Protein AF-A0A846TZL1-F1 (afdb_monomer_lite)

InterPro domains:
  IPR002549 Transmembrane protein TqsA-like [PF01594] (16-177)
  IPR002549 Transmembrane protein TqsA-like [PTHR21716] (28-176)

pLDDT: mean 87.53, std 11.39, range [47.94, 97.62]

Foldseek 3Di:
DDCVVVVVVVVVVVVVCVVCVVVVVVVVVVVVVVVVCVVVVVVVVVVVVVCCVVCVVVVVLVVLVVDDPVCSVVCSVVVVVVVVVVVLLQVLQLVLLLLLLCQLLVLCVVLVQPPSVVLSVQSSVLSSDPPRSLVVSLVVSLVSLCVRPNDVSSVSSNVSSVVSVCCCPVPSVVVSVD

Structure (mmCIF, N/CA/C/O backbone):
data_AF-A0A846TZL1-F1
#
_entry.id   AF-A0A846TZL1-F1
#
loop_
_atom_site.group_PDB
_atom_site.id
_atom_site.type_symbol
_atom_site.label_atom_id
_atom_site.label_alt_id
_atom_site.label_comp_id
_atom_site.label_asym_id
_atom_site.label_entity_id
_atom_site.label_seq_id
_atom_site.pdbx_PDB_ins_code
_atom_site.Cartn_x
_atom_site.Cartn_y
_atom_site.Cartn_z
_atom_site.occupancy
_atom_site.B_iso_or_equiv
_atom_site.auth_seq_id
_atom_site.auth_comp_id
_atom_site.auth_asym_id
_atom_site.auth_atom_id
_atom_site.pdbx_PDB_model_num
ATOM 1 N N . ILE A 1 1 ? 33.776 -54.711 -23.200 1.00 47.94 1 ILE A N 1
ATOM 2 C CA . ILE A 1 1 ? 32.906 -53.517 -23.090 1.00 47.94 1 ILE A CA 1
ATOM 3 C C . ILE A 1 1 ? 33.348 -52.805 -21.825 1.00 47.94 1 ILE A C 1
ATOM 5 O O . ILE A 1 1 ? 33.104 -53.314 -20.740 1.00 47.94 1 ILE A O 1
ATOM 9 N N . SER A 1 2 ? 34.157 -51.762 -21.981 1.00 50.84 2 SER A N 1
ATOM 10 C CA . SER A 1 2 ? 34.885 -51.105 -20.893 1.00 50.84 2 SER A CA 1
ATOM 11 C C . SER A 1 2 ? 33.916 -50.302 -20.022 1.00 50.84 2 SER A C 1
ATOM 13 O O . SER A 1 2 ? 33.226 -49.420 -20.524 1.00 50.84 2 SER A O 1
ATOM 15 N N . THR A 1 3 ? 33.836 -50.627 -18.732 1.00 55.12 3 THR A N 1
ATOM 16 C CA . THR A 1 3 ? 32.972 -49.971 -17.729 1.00 55.12 3 THR A CA 1
ATOM 17 C C . THR A 1 3 ? 33.589 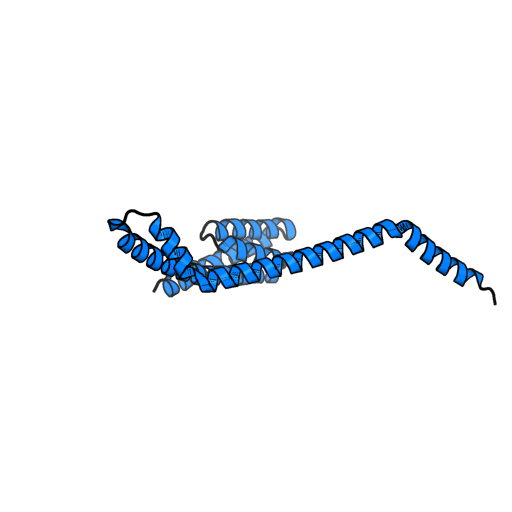-48.702 -17.130 1.00 55.12 3 THR A C 1
ATOM 19 O O . THR A 1 3 ? 32.952 -48.038 -16.315 1.00 55.12 3 THR A O 1
ATOM 22 N N . GLU A 1 4 ? 34.801 -48.332 -17.553 1.00 60.22 4 GLU A N 1
ATOM 23 C CA . GLU A 1 4 ? 35.548 -47.166 -17.059 1.00 60.22 4 GLU A CA 1
ATOM 24 C C . GLU A 1 4 ? 34.778 -45.835 -17.127 1.00 60.22 4 GLU A C 1
ATOM 26 O O . GLU A 1 4 ? 34.771 -45.130 -16.118 1.00 60.22 4 GLU A O 1
ATOM 31 N N . PRO A 1 5 ? 34.043 -45.497 -18.210 1.00 63.12 5 PRO A N 1
ATOM 32 C CA . PRO A 1 5 ? 33.304 -44.236 -18.256 1.00 63.12 5 PRO A CA 1
ATOM 33 C C . PRO A 1 5 ? 32.157 -44.207 -17.242 1.00 63.12 5 PRO A C 1
ATOM 35 O O . PRO A 1 5 ? 31.822 -43.159 -16.704 1.00 63.12 5 PRO A O 1
ATOM 38 N N . LEU A 1 6 ? 31.539 -45.360 -16.971 1.00 68.44 6 LEU A N 1
ATOM 39 C CA . LEU A 1 6 ? 30.385 -45.452 -16.080 1.00 68.44 6 LEU A CA 1
ATOM 40 C C . LEU A 1 6 ? 30.814 -45.305 -14.617 1.00 68.44 6 LEU A C 1
ATOM 42 O O . LEU A 1 6 ? 30.161 -44.603 -13.850 1.00 68.44 6 LEU A O 1
ATOM 46 N N . ASN A 1 7 ? 31.951 -45.905 -14.262 1.00 71.94 7 ASN A N 1
ATOM 47 C CA . ASN A 1 7 ? 32.525 -45.798 -12.925 1.00 71.94 7 ASN A CA 1
ATOM 48 C C . ASN A 1 7 ? 33.024 -44.374 -12.639 1.00 71.94 7 ASN A C 1
ATOM 50 O O . ASN A 1 7 ? 32.775 -43.862 -11.558 1.00 71.94 7 ASN A O 1
ATOM 54 N N . GLU A 1 8 ? 33.611 -43.676 -13.617 1.00 69.69 8 GLU A N 1
ATOM 55 C CA . GLU A 1 8 ? 34.078 -42.293 -13.429 1.00 69.69 8 GLU A CA 1
ATOM 56 C C . GLU A 1 8 ? 32.920 -41.292 -13.228 1.00 69.69 8 GLU A C 1
ATOM 58 O O . GLU A 1 8 ? 33.034 -40.334 -12.460 1.00 69.69 8 GLU A O 1
ATOM 63 N N . TRP A 1 9 ? 31.777 -41.511 -13.887 1.00 66.75 9 TRP A N 1
ATOM 64 C CA . TRP A 1 9 ? 30.563 -40.711 -13.676 1.00 66.75 9 TRP A CA 1
ATOM 65 C C . TRP A 1 9 ? 29.900 -41.001 -12.326 1.00 66.75 9 TRP A C 1
ATOM 67 O O . TRP A 1 9 ? 29.429 -40.071 -11.665 1.00 66.75 9 TRP A O 1
ATOM 77 N N . VAL A 1 10 ? 29.892 -42.266 -11.896 1.00 75.12 10 VAL A N 1
ATOM 78 C CA . VAL A 1 10 ? 29.408 -42.663 -10.568 1.00 75.12 10 VAL A CA 1
ATOM 79 C C . VAL A 1 10 ? 30.308 -42.086 -9.476 1.00 75.12 10 VAL A C 1
ATOM 81 O O . VAL A 1 10 ? 29.786 -41.496 -8.534 1.00 75.12 10 VAL A O 1
ATOM 84 N N . ASP A 1 11 ? 31.629 -42.138 -9.646 1.00 71.31 11 ASP A N 1
ATOM 85 C CA . ASP A 1 11 ? 32.603 -41.602 -8.690 1.00 71.31 11 ASP A CA 1
ATOM 86 C C . ASP A 1 11 ? 32.581 -40.069 -8.619 1.00 71.31 11 ASP A C 1
ATOM 88 O O . ASP A 1 11 ? 32.729 -39.490 -7.541 1.00 71.31 11 ASP A O 1
ATOM 92 N N . LYS A 1 12 ? 32.318 -39.372 -9.734 1.00 67.94 12 LYS A N 1
ATOM 93 C CA . LYS A 1 12 ? 32.074 -37.917 -9.729 1.00 67.94 12 LYS A CA 1
ATOM 94 C C . LYS A 1 12 ? 30.758 -37.561 -9.039 1.00 67.94 12 LYS A C 1
ATOM 96 O O . LYS A 1 12 ? 30.709 -36.566 -8.319 1.00 67.94 12 LYS A O 1
ATOM 101 N N . GLY A 1 13 ? 29.714 -38.373 -9.212 1.00 68.19 13 GLY A N 1
ATOM 102 C CA . GLY A 1 13 ? 28.434 -38.213 -8.521 1.00 68.19 13 GLY A CA 1
ATOM 103 C C . GLY A 1 13 ? 28.550 -38.431 -7.012 1.00 68.19 13 GLY A C 1
ATOM 104 O O . GLY A 1 13 ? 28.092 -37.595 -6.233 1.00 68.19 13 GLY A O 1
ATOM 105 N N . THR A 1 14 ? 29.218 -39.503 -6.584 1.00 67.62 14 THR A N 1
ATOM 106 C CA . THR A 1 14 ? 29.454 -39.797 -5.164 1.00 67.62 14 THR A CA 1
ATOM 107 C C . THR A 1 14 ? 30.384 -38.770 -4.532 1.00 67.62 14 THR A C 1
ATOM 109 O O . THR A 1 14 ? 30.060 -38.270 -3.463 1.00 67.62 14 THR A O 1
ATOM 112 N N . SER A 1 15 ? 31.454 -38.344 -5.209 1.00 60.78 15 SER A N 1
ATOM 113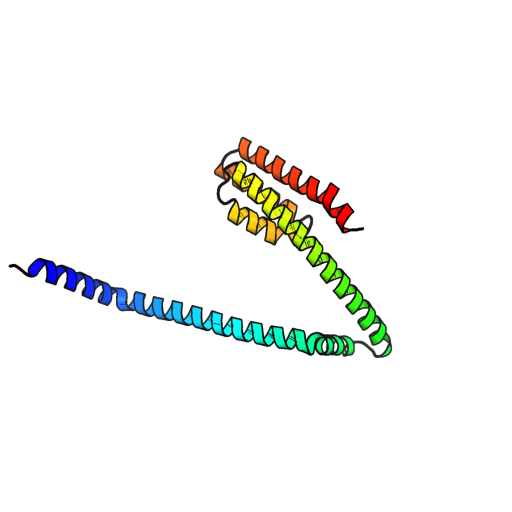 C CA . SER A 1 15 ? 32.371 -37.312 -4.701 1.00 60.78 15 SER A CA 1
ATOM 114 C C . SER A 1 15 ? 31.720 -35.928 -4.618 1.00 60.78 15 SER A C 1
ATOM 116 O O . SER A 1 15 ? 31.943 -35.205 -3.650 1.00 60.78 15 SER A O 1
ATOM 118 N N . ALA A 1 16 ? 30.868 -35.556 -5.582 1.00 62.53 16 ALA A N 1
ATOM 119 C CA . ALA A 1 16 ? 30.105 -34.307 -5.532 1.00 62.53 16 ALA A CA 1
ATOM 120 C C . ALA A 1 16 ? 29.056 -34.322 -4.412 1.00 62.53 16 ALA A C 1
ATOM 122 O O . ALA A 1 16 ? 28.848 -33.297 -3.759 1.00 62.53 16 ALA A O 1
ATOM 123 N N . ILE A 1 17 ? 28.436 -35.479 -4.154 1.00 66.12 17 ILE A N 1
ATOM 124 C CA . ILE A 1 17 ? 27.553 -35.679 -3.004 1.00 66.12 17 ILE A CA 1
ATOM 125 C C . ILE A 1 17 ? 28.360 -35.630 -1.713 1.00 66.12 17 ILE A C 1
ATOM 127 O O . ILE A 1 17 ? 27.919 -34.975 -0.786 1.00 66.12 17 ILE A O 1
ATOM 131 N N . GLN A 1 18 ? 29.537 -36.244 -1.624 1.00 66.38 18 GLN A N 1
ATOM 132 C CA . GLN A 1 18 ? 30.328 -36.318 -0.391 1.00 66.38 18 GLN A CA 1
ATOM 133 C C . GLN A 1 18 ? 30.976 -34.968 -0.036 1.00 66.38 18 GLN A C 1
ATOM 135 O O . GLN A 1 18 ? 30.979 -34.580 1.130 1.00 66.38 18 GLN A O 1
ATOM 140 N N . TYR A 1 19 ? 31.421 -34.205 -1.040 1.00 65.62 19 TYR A N 1
ATOM 141 C CA . TYR A 1 19 ? 31.969 -32.853 -0.882 1.00 65.62 19 TYR A CA 1
ATOM 142 C C . TYR A 1 19 ? 30.887 -31.808 -0.569 1.00 65.62 19 TYR A C 1
ATOM 144 O O . TYR A 1 19 ? 31.119 -30.902 0.227 1.00 65.62 19 TYR A O 1
ATOM 152 N N . ASN A 1 20 ? 29.677 -31.962 -1.124 1.00 67.94 20 ASN A N 1
ATOM 153 C CA . ASN A 1 20 ? 28.537 -31.083 -0.837 1.00 67.94 20 ASN A CA 1
ATOM 154 C C . ASN A 1 20 ? 27.549 -31.669 0.178 1.00 67.94 20 ASN A C 1
ATOM 156 O O . ASN A 1 20 ? 26.493 -31.079 0.382 1.00 67.94 20 ASN A O 1
ATOM 160 N N . SER A 1 21 ? 27.850 -32.798 0.830 1.00 67.62 21 SER A N 1
ATOM 161 C CA . SER A 1 21 ? 26.926 -33.454 1.772 1.00 67.62 21 SER A CA 1
ATOM 162 C C . SER A 1 21 ? 26.570 -32.510 2.909 1.00 67.62 21 SER A C 1
ATOM 164 O O . SER A 1 21 ? 25.409 -32.409 3.284 1.00 67.62 21 SER A O 1
ATOM 166 N N . SER A 1 22 ? 27.543 -31.744 3.401 1.00 68.25 22 SER A N 1
ATOM 167 C CA . SER A 1 22 ? 27.331 -30.700 4.403 1.00 68.25 22 SER A CA 1
ATOM 168 C C . SER A 1 22 ? 26.437 -29.565 3.888 1.00 68.25 22 SER A C 1
ATOM 170 O O . SER A 1 22 ? 25.538 -29.138 4.607 1.00 68.25 22 SER A O 1
ATOM 172 N N . THR A 1 23 ? 26.613 -29.108 2.646 1.00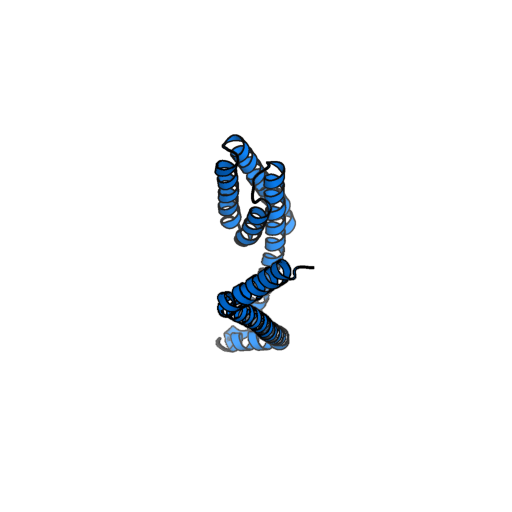 72.31 23 THR A N 1
ATOM 173 C CA . THR A 1 23 ? 25.789 -28.062 2.005 1.00 72.31 23 THR A CA 1
ATOM 174 C C . THR A 1 23 ? 24.368 -28.543 1.690 1.00 72.31 23 THR A C 1
ATOM 176 O O . THR A 1 23 ? 23.405 -27.807 1.879 1.00 72.31 23 THR A O 1
ATOM 179 N N . ILE A 1 24 ? 24.205 -29.794 1.260 1.00 74.38 24 ILE A N 1
ATOM 180 C CA . ILE A 1 24 ? 22.905 -30.407 0.960 1.00 74.38 24 ILE A CA 1
ATOM 181 C C . ILE A 1 24 ? 22.145 -30.687 2.257 1.00 74.38 24 ILE A C 1
ATOM 183 O O . ILE A 1 24 ? 20.967 -30.356 2.355 1.00 74.38 24 ILE A O 1
ATOM 187 N N . VAL A 1 25 ? 22.809 -31.246 3.273 1.00 75.75 25 VAL A N 1
ATOM 188 C CA . VAL A 1 25 ? 22.210 -31.482 4.593 1.00 75.75 25 VAL A CA 1
ATOM 189 C C . VAL A 1 25 ? 21.859 -30.157 5.265 1.00 75.75 25 VAL A C 1
ATOM 191 O O . VAL A 1 25 ? 20.747 -30.014 5.763 1.00 75.75 25 VAL A O 1
ATOM 194 N N . SER A 1 26 ? 22.745 -29.157 5.235 1.00 73.19 26 SER A N 1
ATOM 195 C CA . SER A 1 26 ? 22.431 -27.830 5.786 1.00 73.19 26 SER A CA 1
ATOM 196 C C . SER A 1 26 ? 21.321 -27.119 5.010 1.00 73.19 26 SER A C 1
ATOM 198 O O . SER A 1 26 ? 20.450 -26.533 5.646 1.00 73.19 26 SER A O 1
ATOM 200 N N . GLY A 1 27 ? 21.273 -27.237 3.679 1.00 75.00 27 GLY A N 1
ATOM 201 C CA . GLY A 1 27 ? 20.178 -26.724 2.850 1.00 75.00 27 GLY A CA 1
ATOM 202 C C . GLY A 1 27 ? 18.841 -27.434 3.098 1.00 75.00 27 GLY A C 1
ATOM 203 O O . GLY A 1 27 ? 17.794 -26.792 3.171 1.00 75.00 27 GLY A O 1
ATOM 204 N N . ALA A 1 28 ? 18.857 -28.754 3.299 1.00 74.31 28 ALA A N 1
ATOM 205 C CA . ALA A 1 28 ? 17.669 -29.528 3.655 1.00 74.31 28 ALA A CA 1
ATOM 206 C C . ALA A 1 28 ? 17.168 -29.181 5.066 1.00 74.31 28 ALA A C 1
ATOM 208 O O . ALA A 1 28 ? 15.967 -29.010 5.269 1.00 74.31 28 ALA A O 1
ATOM 209 N N . ILE A 1 29 ? 18.078 -29.009 6.031 1.00 76.44 29 ILE A N 1
ATOM 210 C CA . ILE A 1 29 ? 17.748 -28.564 7.392 1.00 76.44 29 ILE A CA 1
ATOM 211 C C . ILE A 1 29 ? 17.228 -27.123 7.379 1.00 76.44 29 ILE A C 1
ATOM 213 O O . ILE A 1 29 ? 16.235 -26.832 8.046 1.00 76.44 29 ILE A O 1
ATOM 217 N N . SER A 1 30 ? 17.835 -26.209 6.614 1.00 76.81 30 SER A N 1
ATOM 218 C CA . SER A 1 30 ? 17.369 -24.820 6.519 1.00 76.81 30 SER A CA 1
ATOM 219 C C . SER A 1 30 ? 15.994 -24.731 5.859 1.00 76.81 30 SER A C 1
ATOM 221 O O . SER A 1 30 ? 15.134 -23.977 6.309 1.00 76.81 30 SER A O 1
ATOM 223 N N . PHE A 1 31 ? 15.747 -25.530 4.820 1.00 77.00 31 PHE A N 1
ATOM 224 C CA . PHE A 1 31 ? 14.445 -25.597 4.164 1.00 77.00 31 PHE A CA 1
ATOM 225 C C . PHE A 1 31 ? 13.382 -26.223 5.076 1.00 77.00 31 PHE A C 1
ATOM 227 O O . PHE A 1 31 ? 12.304 -25.655 5.240 1.00 77.00 31 PHE A O 1
ATOM 234 N N . GLY A 1 32 ? 13.701 -27.343 5.734 1.00 78.69 32 GLY A N 1
ATOM 235 C CA . GLY A 1 32 ? 12.806 -28.008 6.681 1.00 78.69 32 GLY A CA 1
ATOM 236 C C . GLY A 1 32 ? 12.473 -27.134 7.892 1.00 78.69 32 GLY A C 1
ATOM 237 O O . GLY A 1 32 ? 11.312 -27.039 8.283 1.00 78.69 32 GLY A O 1
ATOM 238 N N . SER A 1 33 ? 13.462 -26.426 8.444 1.00 82.50 33 SER A N 1
ATOM 239 C CA . SER A 1 33 ? 13.246 -25.467 9.537 1.00 82.50 33 SER A CA 1
ATOM 240 C C . SER A 1 33 ? 12.446 -24.243 9.089 1.00 82.50 33 SER A C 1
ATOM 242 O O . SER A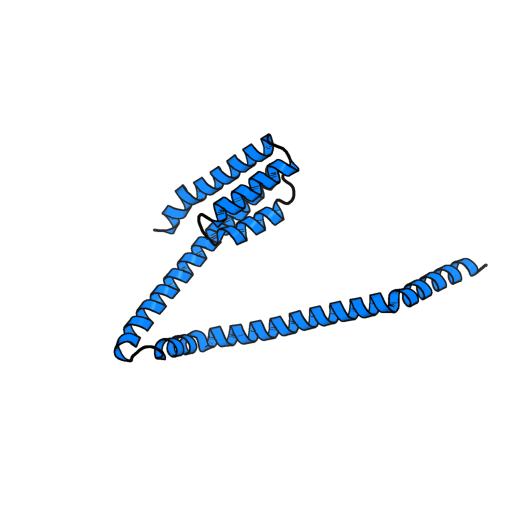 1 33 ? 11.555 -23.815 9.815 1.00 82.50 33 SER A O 1
ATOM 244 N N . THR A 1 34 ? 12.675 -23.716 7.881 1.00 86.75 34 THR A N 1
ATOM 245 C CA . THR A 1 34 ? 11.864 -22.621 7.319 1.00 86.75 34 THR A CA 1
ATOM 246 C C . THR A 1 34 ? 10.413 -23.053 7.128 1.00 86.75 34 THR A C 1
ATOM 248 O O . THR A 1 34 ? 9.506 -22.349 7.564 1.00 86.75 34 THR A O 1
ATOM 251 N N . ALA A 1 35 ? 10.178 -24.232 6.549 1.00 86.06 35 ALA A N 1
ATOM 252 C CA . ALA A 1 35 ? 8.839 -24.791 6.398 1.00 86.06 35 ALA A CA 1
ATOM 253 C C . ALA A 1 35 ? 8.162 -25.009 7.763 1.00 86.06 35 ALA A C 1
ATOM 255 O O . ALA A 1 35 ? 7.015 -24.608 7.951 1.00 86.06 35 ALA A O 1
ATOM 256 N N . GLY A 1 36 ? 8.887 -25.558 8.744 1.00 90.00 36 GLY A N 1
ATOM 257 C CA . GLY A 1 36 ? 8.402 -25.720 10.116 1.00 90.00 36 GLY A CA 1
ATOM 258 C C . GLY A 1 36 ? 8.056 -24.389 10.791 1.00 90.00 36 GLY A C 1
ATOM 259 O O . GLY A 1 36 ? 7.009 -24.280 11.430 1.00 90.00 36 GLY A O 1
ATOM 260 N N . ASN A 1 37 ? 8.875 -23.354 10.596 1.00 90.81 37 ASN A N 1
ATOM 261 C CA . ASN A 1 37 ? 8.622 -22.005 11.101 1.00 90.81 37 ASN A CA 1
ATOM 262 C C . ASN A 1 37 ? 7.396 -21.369 10.439 1.00 90.81 37 ASN A C 1
ATOM 264 O O . ASN A 1 37 ? 6.594 -20.747 11.131 1.00 90.81 37 ASN A O 1
ATOM 268 N N . ILE A 1 38 ? 7.214 -21.551 9.128 1.00 94.00 38 ILE A N 1
ATOM 269 C CA . ILE A 1 38 ? 6.028 -21.074 8.406 1.00 94.00 38 ILE A CA 1
ATOM 270 C C . ILE A 1 38 ? 4.774 -21.755 8.949 1.00 94.00 38 ILE A C 1
ATOM 272 O O . ILE A 1 38 ? 3.809 -21.070 9.272 1.00 94.00 38 ILE A O 1
ATOM 276 N N . VAL A 1 39 ? 4.789 -23.081 9.102 1.00 94.94 39 VAL A N 1
ATOM 277 C CA . VAL A 1 39 ? 3.646 -23.835 9.639 1.00 94.94 39 VAL A CA 1
ATOM 278 C C . VAL A 1 39 ? 3.343 -23.411 11.074 1.00 94.94 39 VAL A C 1
ATOM 280 O O . VAL A 1 39 ? 2.196 -23.118 11.398 1.00 94.94 39 VAL A O 1
ATOM 283 N N . THR A 1 40 ? 4.363 -23.307 11.925 1.00 95.00 40 THR A N 1
ATOM 284 C CA . THR A 1 40 ? 4.202 -22.868 13.319 1.00 95.00 40 THR A CA 1
ATOM 285 C C . THR A 1 40 ? 3.656 -21.443 13.386 1.00 95.00 40 THR A C 1
ATOM 287 O O . THR A 1 40 ? 2.688 -21.183 14.097 1.00 95.00 40 THR A O 1
ATOM 290 N N . GLY A 1 41 ? 4.220 -20.525 12.599 1.00 95.31 41 GLY A N 1
ATOM 291 C CA . GLY A 1 41 ? 3.755 -19.145 12.499 1.00 95.31 41 GLY A CA 1
ATOM 292 C C . GLY A 1 41 ? 2.323 -19.050 11.977 1.00 95.31 41 GLY A C 1
ATOM 293 O O . GLY A 1 41 ? 1.530 -18.288 12.519 1.00 95.31 41 GLY A O 1
ATOM 294 N N . MET A 1 42 ? 1.957 -19.865 10.985 1.00 96.50 42 MET A N 1
ATOM 295 C CA . MET A 1 42 ? 0.598 -19.944 10.449 1.00 96.50 42 MET A CA 1
ATOM 296 C C . MET A 1 42 ? -0.387 -20.471 11.493 1.00 96.50 42 MET A C 1
ATOM 298 O O . MET A 1 42 ? -1.466 -19.907 11.643 1.00 96.50 42 MET A O 1
ATOM 302 N N . LEU A 1 43 ? -0.020 -21.504 12.256 1.00 96.62 43 LEU A N 1
ATOM 303 C CA . LEU A 1 43 ? -0.851 -22.028 13.341 1.00 96.62 43 LEU A CA 1
ATOM 304 C C . LEU A 1 43 ? -1.053 -20.987 14.445 1.00 96.62 43 LEU A C 1
ATOM 306 O O . LEU A 1 43 ? -2.188 -20.760 14.860 1.00 96.62 43 LEU A O 1
ATOM 310 N N . ILE A 1 44 ? 0.016 -20.314 14.881 1.00 96.75 44 ILE A N 1
ATOM 311 C CA . ILE A 1 44 ? -0.067 -19.238 15.879 1.00 96.75 44 ILE A CA 1
ATOM 312 C C . ILE A 1 44 ? -0.915 -18.080 15.348 1.00 96.75 44 ILE A C 1
ATOM 314 O O . ILE A 1 44 ? -1.760 -17.563 16.078 1.00 96.75 44 ILE A O 1
ATOM 318 N N . MET A 1 45 ? -0.727 -17.684 14.087 1.00 96.50 45 MET A N 1
ATOM 319 C CA . MET A 1 45 ? -1.514 -16.637 13.436 1.00 96.50 45 MET A CA 1
ATOM 320 C C . MET A 1 45 ? -2.994 -17.009 13.415 1.00 96.50 45 MET A C 1
ATOM 322 O O . MET A 1 45 ? -3.811 -16.213 13.861 1.00 96.50 45 MET A O 1
ATOM 326 N N . LEU A 1 46 ? -3.343 -18.204 12.930 1.00 95.81 46 LEU A N 1
ATOM 327 C CA . LEU A 1 46 ? -4.727 -18.671 12.853 1.00 95.81 46 LEU A CA 1
ATOM 328 C C . LEU A 1 46 ? -5.359 -18.755 14.237 1.00 95.81 46 LEU A C 1
ATOM 330 O O . LEU A 1 46 ? -6.463 -18.257 14.430 1.00 95.81 46 LEU A O 1
ATOM 334 N N . PHE A 1 47 ? -4.649 -19.331 15.207 1.00 95.50 47 PHE A N 1
ATOM 335 C CA . PHE A 1 47 ? -5.101 -19.391 16.590 1.00 95.50 47 PHE A CA 1
ATOM 336 C C . PHE A 1 47 ? -5.358 -17.983 17.141 1.00 95.50 47 PHE A C 1
ATOM 338 O O . PHE A 1 47 ? -6.459 -17.683 17.591 1.00 95.50 47 PHE A O 1
ATOM 345 N N . THR A 1 48 ? -4.383 -17.081 17.030 1.00 94.19 48 THR A N 1
ATOM 346 C CA . THR A 1 48 ? -4.506 -15.696 17.508 1.00 94.19 48 THR A CA 1
ATOM 347 C C . THR A 1 48 ? -5.656 -14.969 16.818 1.00 94.19 48 THR A C 1
ATOM 349 O O . THR A 1 48 ? -6.451 -14.311 17.481 1.00 94.19 48 THR A O 1
ATOM 352 N N . LEU A 1 49 ? -5.784 -15.122 15.500 1.00 93.88 49 LEU A N 1
ATOM 353 C CA . LEU A 1 49 ? -6.840 -14.512 14.701 1.00 93.88 49 LEU A CA 1
ATOM 354 C C . LEU A 1 49 ? -8.220 -15.024 15.116 1.00 93.88 49 LEU A C 1
ATOM 356 O O . LEU A 1 49 ? -9.123 -14.213 15.302 1.00 93.88 49 LEU A O 1
ATOM 360 N N . LEU A 1 50 ? -8.382 -16.336 15.310 1.00 92.81 50 LEU A N 1
ATOM 361 C CA . LEU A 1 50 ? -9.639 -16.931 15.765 1.00 92.81 50 LEU A CA 1
ATOM 362 C C . LEU A 1 50 ? -10.039 -16.402 17.143 1.00 92.81 50 LEU A C 1
ATOM 364 O O . LEU A 1 50 ? -11.181 -15.987 17.315 1.00 92.81 50 LEU A O 1
ATOM 368 N N . PHE A 1 51 ? -9.112 -16.355 18.102 1.00 90.62 51 PHE A N 1
ATOM 369 C CA . PHE A 1 51 ? -9.401 -15.831 19.440 1.00 90.62 51 PHE A CA 1
ATOM 370 C C . PHE A 1 51 ? -9.678 -14.325 19.425 1.00 90.62 51 PHE A C 1
ATOM 372 O O . PHE A 1 51 ? -10.611 -13.867 20.080 1.00 90.62 51 PHE A O 1
ATOM 379 N N . PHE A 1 52 ? -8.930 -13.544 18.646 1.00 90.81 52 PHE A N 1
ATOM 380 C CA . PHE A 1 52 ? -9.164 -12.103 18.525 1.00 90.81 52 PHE A CA 1
ATOM 381 C C . PHE A 1 52 ? -10.497 -11.800 17.843 1.00 90.81 52 PHE A C 1
ATOM 383 O O . PHE A 1 52 ? -11.155 -10.827 18.202 1.00 90.81 52 PHE A O 1
ATOM 390 N N . LEU A 1 53 ? -10.915 -12.627 16.882 1.00 89.25 53 LEU A N 1
ATOM 391 C CA . LEU A 1 53 ? -12.197 -12.465 16.208 1.00 89.25 53 LEU A CA 1
ATOM 392 C C . LEU A 1 53 ? -13.367 -12.942 17.083 1.00 89.25 53 LEU A C 1
ATOM 394 O O . LEU A 1 53 ? -14.386 -12.260 17.145 1.00 89.25 53 LEU A O 1
ATOM 398 N N . ALA A 1 54 ? -13.215 -14.068 17.787 1.00 91.31 54 ALA A N 1
ATOM 399 C CA . ALA A 1 54 ? -14.242 -14.625 18.668 1.00 91.31 54 ALA A CA 1
ATOM 400 C C . ALA A 1 54 ? -14.462 -13.779 19.933 1.00 91.31 54 ALA A C 1
ATOM 402 O O . ALA A 1 54 ? -15.601 -13.536 20.326 1.00 91.31 54 ALA A O 1
ATOM 403 N N . ASP A 1 55 ? -13.382 -13.299 20.555 1.00 91.19 55 ASP A N 1
ATOM 404 C CA . ASP A 1 55 ? -13.424 -12.549 21.816 1.00 91.19 55 ASP A CA 1
ATOM 405 C C . ASP A 1 55 ? -13.148 -11.045 21.647 1.00 91.19 55 ASP A C 1
ATOM 407 O O . ASP A 1 55 ? -12.987 -10.327 22.637 1.00 91.19 55 ASP A O 1
ATOM 411 N N . GLY A 1 56 ? -13.141 -10.525 20.417 1.00 87.44 56 GLY A N 1
ATOM 412 C CA . GLY A 1 56 ? -12.790 -9.131 20.121 1.00 87.44 56 GLY A CA 1
ATOM 413 C C . GLY A 1 56 ? -13.602 -8.097 20.908 1.00 87.44 56 GLY A C 1
ATOM 414 O O . GLY A 1 56 ? -13.044 -7.131 21.431 1.00 87.44 56 GLY A O 1
ATOM 415 N N . GLU A 1 57 ? -14.906 -8.327 21.089 1.00 88.50 57 GLU A N 1
ATOM 416 C CA . GLU A 1 57 ? -15.754 -7.454 21.912 1.00 88.50 57 GLU A CA 1
ATOM 417 C C . GLU A 1 57 ? -15.355 -7.488 23.395 1.00 88.50 57 GLU A C 1
ATOM 419 O O . GLU A 1 57 ? -15.309 -6.446 24.053 1.00 88.50 57 GLU A O 1
ATOM 424 N N . LYS A 1 58 ? -15.000 -8.663 23.928 1.00 90.69 58 LYS A N 1
ATOM 425 C CA . LYS A 1 58 ? -14.536 -8.794 25.317 1.00 90.69 58 LYS A CA 1
ATOM 426 C C . LYS A 1 58 ? -13.205 -8.072 25.518 1.00 90.69 58 LYS A C 1
ATOM 428 O O . LYS A 1 58 ? -13.046 -7.383 26.527 1.00 90.69 58 LYS A O 1
ATOM 433 N N . ILE A 1 59 ? -12.284 -8.186 24.558 1.00 90.00 59 ILE A N 1
ATOM 434 C CA . ILE A 1 59 ? -10.984 -7.496 24.568 1.00 90.00 59 ILE A CA 1
ATOM 435 C C . ILE A 1 59 ? -11.191 -5.976 24.538 1.00 90.00 59 ILE A C 1
ATOM 437 O O . ILE A 1 59 ? -10.611 -5.249 25.348 1.00 90.00 59 ILE A O 1
ATOM 441 N N . TRP A 1 60 ? -12.078 -5.484 23.671 1.00 92.75 60 TRP A N 1
ATOM 442 C CA . TRP A 1 60 ? -12.427 -4.065 23.615 1.00 92.75 60 TRP A CA 1
ATOM 443 C C . TRP A 1 60 ? -13.028 -3.562 24.934 1.00 92.75 60 TRP A C 1
ATOM 445 O O . TRP A 1 60 ? -12.576 -2.564 25.494 1.00 92.75 60 TRP A O 1
ATOM 455 N N . LEU A 1 61 ? -14.014 -4.272 25.488 1.00 92.94 61 LEU A N 1
ATOM 456 C CA . LEU A 1 61 ? -14.629 -3.896 26.763 1.00 92.94 61 LEU A CA 1
ATOM 457 C C . LEU A 1 61 ? -13.631 -3.957 27.928 1.00 92.94 61 LEU A C 1
ATOM 459 O O . LEU A 1 61 ? -13.741 -3.163 28.863 1.00 92.94 61 LEU A O 1
ATOM 463 N N . PHE A 1 62 ? -12.646 -4.857 27.881 1.00 93.88 62 PHE A N 1
ATOM 464 C CA . PHE A 1 62 ? -11.530 -4.873 28.826 1.00 93.88 62 PHE A CA 1
ATOM 465 C C . PHE A 1 62 ? -10.681 -3.597 28.724 1.00 93.88 62 PHE A C 1
ATOM 467 O O . PHE A 1 62 ? -10.409 -2.980 29.751 1.00 93.88 62 PHE A O 1
ATOM 474 N N . MET A 1 63 ? -10.361 -3.130 27.513 1.00 92.50 63 MET A N 1
ATOM 475 C CA . MET A 1 63 ? -9.673 -1.846 27.306 1.00 92.50 63 MET A CA 1
ATOM 476 C C . MET A 1 63 ? -10.495 -0.663 27.843 1.00 92.50 63 MET A C 1
ATOM 478 O O . MET A 1 63 ? -9.966 0.198 28.543 1.00 92.50 63 MET A O 1
ATOM 482 N N . VAL A 1 64 ? -11.814 -0.644 27.609 1.00 94.25 64 VAL A N 1
ATOM 483 C CA . VAL A 1 64 ? -12.709 0.410 28.129 1.00 94.25 64 VAL A CA 1
ATOM 484 C C . VAL A 1 64 ? -12.728 0.439 29.665 1.00 94.25 64 VAL A C 1
ATOM 486 O O . VAL A 1 64 ? -12.881 1.508 30.260 1.00 94.25 64 VAL A O 1
ATOM 489 N N . LYS A 1 65 ? -12.539 -0.703 30.343 1.00 94.38 65 LYS A N 1
ATOM 490 C CA . LYS A 1 65 ? -12.497 -0.757 31.817 1.00 94.38 65 LYS A CA 1
ATOM 491 C C . LYS A 1 65 ? -11.319 0.012 32.422 1.00 94.38 65 LYS A C 1
ATOM 493 O O . LYS A 1 65 ? -11.434 0.382 33.592 1.00 94.38 65 LYS A O 1
ATOM 498 N N . LEU A 1 66 ? -10.258 0.289 31.657 1.00 94.12 66 LEU A N 1
ATOM 499 C CA . LEU A 1 66 ? -9.117 1.096 32.106 1.00 94.12 66 LEU A CA 1
ATOM 500 C C . LEU A 1 66 ? -9.514 2.554 32.404 1.00 94.12 66 LEU A C 1
ATOM 502 O O . LEU A 1 66 ? -8.863 3.226 33.199 1.00 94.12 66 LEU A O 1
ATOM 506 N N . PHE A 1 67 ? -10.622 3.030 31.827 1.00 93.69 67 PHE A N 1
ATOM 507 C CA . PHE A 1 67 ? -11.137 4.377 32.052 1.00 93.69 67 PHE A CA 1
ATOM 508 C C . PHE A 1 67 ? -12.043 4.469 33.301 1.00 93.69 67 PHE A C 1
ATOM 510 O O . PHE A 1 67 ? -12.722 3.491 33.662 1.00 93.69 67 PHE A O 1
ATOM 517 N N . PRO A 1 68 ? -12.115 5.654 33.951 1.00 94.19 68 PRO A N 1
ATOM 518 C CA . PRO A 1 68 ? -13.018 5.914 35.072 1.00 94.19 68 PRO A CA 1
AT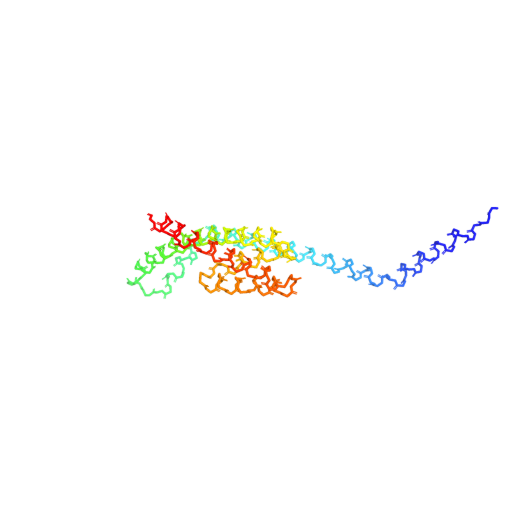OM 519 C C . PRO A 1 68 ? -14.476 5.556 34.758 1.00 94.19 68 PRO A C 1
ATOM 521 O O . PRO A 1 68 ? -14.968 5.808 33.661 1.00 94.19 68 PRO A O 1
ATOM 524 N N . ARG A 1 69 ? -15.207 5.016 35.745 1.00 92.50 69 ARG A N 1
ATOM 525 C CA . ARG A 1 69 ? -16.615 4.590 35.595 1.00 92.50 69 ARG A CA 1
ATOM 526 C C . ARG A 1 69 ? -17.522 5.581 34.835 1.00 92.50 69 ARG A C 1
ATOM 528 O O . ARG A 1 69 ? -18.227 5.102 33.948 1.00 92.50 69 ARG A O 1
ATOM 535 N N . PRO A 1 70 ? -17.507 6.904 35.106 1.00 94.31 70 PRO A N 1
ATOM 536 C CA . PRO A 1 70 ? -18.398 7.840 34.415 1.00 94.31 70 PRO A CA 1
ATOM 537 C C . PRO A 1 70 ? -18.065 8.046 32.929 1.00 94.31 70 PRO A C 1
ATOM 539 O O . PRO A 1 70 ? -18.963 8.362 32.155 1.00 94.31 70 PRO A O 1
ATOM 542 N N . SER A 1 71 ? -16.815 7.840 32.495 1.00 93.00 71 SER A N 1
ATOM 543 C CA . SER A 1 71 ? -16.411 8.054 31.097 1.00 93.00 71 SER A CA 1
ATOM 544 C C . SER A 1 71 ? -16.532 6.807 30.216 1.00 93.00 71 SER A C 1
ATOM 546 O O . SER A 1 71 ? -16.533 6.929 28.992 1.00 93.00 71 SER A O 1
ATOM 548 N N . ARG A 1 72 ? -16.704 5.608 30.793 1.00 94.44 72 ARG A N 1
ATOM 549 C CA . ARG A 1 72 ? -16.798 4.339 30.040 1.00 94.44 72 ARG A CA 1
ATOM 550 C C . ARG A 1 72 ? -17.863 4.330 28.931 1.00 94.44 72 ARG A C 1
ATOM 552 O O . ARG A 1 72 ? -17.533 3.866 27.840 1.00 94.44 72 ARG A O 1
ATOM 559 N N . PRO A 1 73 ? -19.100 4.838 29.132 1.00 94.12 73 PRO A N 1
ATOM 560 C CA . PRO A 1 73 ? -20.098 4.875 28.059 1.00 94.12 73 PRO A CA 1
ATOM 561 C C . PRO A 1 73 ? -19.665 5.769 26.891 1.00 94.12 73 PRO A C 1
ATOM 563 O O . PRO A 1 73 ? -19.821 5.389 25.730 1.00 94.12 73 PRO A O 1
ATOM 566 N N . ALA A 1 74 ? -19.062 6.923 27.198 1.00 93.56 74 ALA A N 1
ATOM 567 C CA . ALA A 1 74 ? -18.555 7.854 26.196 1.00 93.56 74 ALA A CA 1
ATOM 568 C C . ALA A 1 74 ? -17.379 7.253 25.410 1.00 93.56 74 ALA A C 1
ATOM 570 O O . ALA A 1 74 ? -17.386 7.304 24.182 1.00 93.56 74 ALA A O 1
ATOM 571 N N . VAL A 1 75 ? -16.420 6.616 26.094 1.00 94.31 75 VAL A N 1
ATOM 572 C CA . VAL A 1 75 ? -15.264 5.948 25.468 1.00 94.31 75 VAL A CA 1
ATOM 573 C C . VAL A 1 75 ? -15.707 4.781 24.589 1.00 94.31 75 VAL A C 1
ATOM 575 O O . VAL A 1 75 ? -15.261 4.676 23.450 1.00 94.31 75 VAL A O 1
ATOM 578 N N . ASN A 1 76 ? -16.623 3.932 25.069 1.00 95.12 76 ASN A N 1
ATOM 579 C CA . ASN A 1 76 ? -17.142 2.820 24.276 1.00 95.12 76 ASN A CA 1
ATOM 580 C C . ASN A 1 76 ? -17.856 3.322 23.010 1.00 95.12 76 ASN A C 1
ATOM 582 O O . ASN A 1 76 ? -17.593 2.844 21.908 1.00 95.12 76 ASN A O 1
ATOM 586 N N . GLY A 1 77 ? -18.729 4.326 23.151 1.00 93.31 77 GLY A N 1
ATOM 587 C CA . GLY A 1 77 ? -19.447 4.916 22.022 1.00 93.31 77 GLY A CA 1
ATOM 588 C C . GLY A 1 77 ? -18.519 5.591 21.008 1.00 93.31 77 GLY A C 1
ATOM 589 O O . GLY A 1 77 ? -18.659 5.369 19.805 1.00 93.31 77 GLY A O 1
ATOM 590 N N . ALA A 1 78 ? -17.556 6.389 21.477 1.00 93.75 78 ALA A N 1
ATOM 591 C CA . ALA A 1 78 ? -16.579 7.059 20.624 1.00 93.75 78 ALA A CA 1
ATOM 592 C C . ALA A 1 78 ? -15.652 6.060 19.922 1.00 93.75 78 ALA A C 1
ATOM 594 O O . ALA A 1 78 ? -15.445 6.173 18.719 1.00 93.75 78 ALA A O 1
ATOM 595 N N . GLY A 1 79 ? -15.157 5.050 20.638 1.00 92.81 79 GLY A N 1
ATOM 596 C CA . GLY A 1 79 ? -14.264 4.042 20.078 1.00 92.81 79 GLY A CA 1
ATOM 597 C C . GLY A 1 79 ? -14.935 3.156 19.032 1.00 92.81 79 GLY A C 1
ATOM 598 O O . GLY A 1 79 ? -14.350 2.933 17.978 1.00 92.81 79 GLY A O 1
ATOM 599 N N . ARG A 1 80 ? -16.194 2.738 19.236 1.00 91.94 80 ARG A N 1
ATOM 600 C CA . ARG A 1 80 ? -16.944 1.995 18.203 1.00 91.94 80 ARG A CA 1
ATOM 601 C C . ARG A 1 80 ? -17.167 2.831 16.943 1.00 91.94 80 ARG A C 1
ATOM 603 O O . ARG A 1 80 ? -17.004 2.320 15.839 1.00 91.94 80 ARG A O 1
ATOM 610 N N . ARG A 1 81 ? -17.501 4.119 17.089 1.00 92.38 81 ARG A N 1
ATOM 611 C CA . ARG A 1 81 ? -17.624 5.034 15.940 1.00 92.38 81 ARG A CA 1
ATOM 612 C C . ARG A 1 81 ? -16.281 5.268 15.247 1.00 92.38 81 ARG A C 1
ATOM 614 O O . ARG A 1 81 ? -16.227 5.242 14.023 1.00 92.38 81 ARG A O 1
ATOM 621 N N . GLY A 1 82 ? -15.210 5.441 16.019 1.00 93.12 82 GLY A N 1
ATOM 622 C CA . GLY A 1 82 ? -13.848 5.557 15.500 1.00 93.12 82 GLY A CA 1
ATOM 623 C C . GLY A 1 82 ? -13.432 4.315 14.716 1.00 93.12 82 GLY A C 1
ATOM 624 O O . GLY A 1 82 ? -12.939 4.439 13.603 1.00 93.12 82 GLY A O 1
ATOM 625 N N . TRP A 1 83 ? -13.720 3.121 15.238 1.00 92.94 83 TRP A N 1
ATOM 626 C CA . TRP A 1 83 ? -13.452 1.857 14.554 1.00 92.94 83 TRP A CA 1
ATOM 627 C C . TRP A 1 83 ? -14.194 1.744 13.222 1.00 92.94 83 TRP A C 1
ATOM 629 O O . TRP A 1 83 ? -13.585 1.417 12.210 1.00 92.94 83 TRP A O 1
ATOM 639 N N . LEU A 1 84 ? -15.493 2.063 13.197 1.00 91.50 84 LEU A N 1
ATOM 640 C CA . LEU A 1 84 ? -16.274 2.063 11.957 1.00 91.50 84 LEU A CA 1
ATOM 641 C C . LEU A 1 84 ? -15.697 3.036 10.921 1.00 91.50 84 LEU A C 1
ATOM 643 O O . LEU A 1 84 ? -15.557 2.663 9.759 1.00 91.50 84 LEU A O 1
ATOM 647 N N . SER A 1 85 ? -15.305 4.238 11.353 1.00 91.88 85 SER A N 1
ATOM 648 C CA . SER A 1 85 ? -14.655 5.229 10.490 1.00 91.88 85 SER A CA 1
ATOM 649 C C . SER A 1 85 ? -13.322 4.717 9.934 1.00 91.88 85 SER A C 1
ATOM 651 O O . SER A 1 85 ? -13.083 4.796 8.732 1.00 91.88 85 SER A O 1
ATOM 653 N N . LEU A 1 86 ? -12.483 4.097 10.772 1.00 91.69 86 LEU A N 1
ATOM 654 C CA . LEU A 1 86 ? -11.220 3.495 10.337 1.00 91.69 86 LEU A CA 1
ATOM 655 C C . LEU A 1 86 ? -11.436 2.357 9.334 1.00 91.69 86 LEU A C 1
ATOM 657 O O . LEU A 1 86 ? -10.741 2.296 8.326 1.00 91.69 86 LEU A O 1
ATOM 661 N N . VAL A 1 87 ? -12.410 1.475 9.571 1.00 90.50 87 VAL A N 1
ATOM 662 C CA . VAL A 1 87 ? -12.734 0.376 8.647 1.00 90.50 87 VAL A CA 1
ATOM 663 C C . VAL A 1 87 ? -13.210 0.916 7.298 1.00 90.50 87 VAL A C 1
ATOM 665 O O . VAL A 1 87 ? -12.776 0.428 6.253 1.00 90.50 87 VAL A O 1
ATOM 668 N N . GLN A 1 88 ? -14.079 1.930 7.306 1.00 89.19 88 GLN A N 1
ATOM 669 C CA . GLN A 1 88 ? -14.540 2.592 6.085 1.00 89.19 88 GLN A CA 1
ATOM 670 C C . GLN A 1 88 ? -13.373 3.247 5.343 1.00 89.19 88 GLN A C 1
ATOM 672 O O . GLN A 1 88 ? -13.192 2.994 4.153 1.00 89.19 88 GLN A O 1
ATOM 677 N N . TYR A 1 89 ? -12.538 4.003 6.055 1.00 88.62 89 TYR A N 1
ATOM 678 C CA . TYR A 1 89 ? -11.351 4.639 5.500 1.00 88.62 89 TYR A CA 1
ATOM 679 C C . TYR A 1 89 ? -10.393 3.624 4.867 1.00 88.62 89 TYR A C 1
ATOM 681 O O . TYR A 1 89 ? -10.014 3.789 3.714 1.00 88.62 89 TYR A O 1
ATOM 689 N N . VAL A 1 90 ? -10.048 2.536 5.564 1.00 90.81 90 VAL A N 1
ATOM 690 C CA . VAL A 1 90 ? -9.130 1.508 5.043 1.00 90.81 90 VAL A CA 1
ATOM 691 C C . VAL A 1 90 ? -9.703 0.817 3.807 1.00 90.81 90 VAL A C 1
ATOM 693 O O . VAL A 1 90 ? -8.967 0.571 2.854 1.00 90.81 90 VAL A O 1
ATOM 696 N N . ARG A 1 91 ? -11.010 0.526 3.779 1.00 89.75 91 ARG A N 1
ATOM 697 C CA . ARG A 1 91 ? -11.663 -0.069 2.600 1.00 89.75 91 ARG A CA 1
ATOM 698 C C . ARG A 1 91 ? -11.546 0.845 1.380 1.00 89.75 91 ARG A C 1
ATOM 700 O O . ARG A 1 91 ? -11.231 0.374 0.290 1.00 89.75 91 ARG A O 1
ATOM 707 N N . ILE A 1 92 ? -11.800 2.134 1.576 1.00 89.12 92 ILE A N 1
ATOM 708 C CA . ILE A 1 92 ? -11.705 3.156 0.533 1.00 89.12 92 ILE A CA 1
ATOM 709 C C . ILE A 1 92 ? -10.255 3.302 0.071 1.00 89.12 92 ILE A C 1
ATOM 711 O O . ILE A 1 92 ? -9.971 3.224 -1.122 1.00 89.12 92 ILE A O 1
ATOM 715 N N . GLN A 1 93 ? -9.330 3.446 1.018 1.00 91.12 93 GLN A N 1
ATOM 716 C CA . GLN A 1 93 ? -7.920 3.652 0.728 1.00 91.12 93 GLN A CA 1
ATOM 717 C C . GLN A 1 93 ? -7.296 2.447 0.027 1.00 91.12 93 GLN A C 1
ATOM 719 O O . GLN A 1 93 ? -6.503 2.623 -0.890 1.00 91.12 93 GLN A O 1
ATOM 724 N N . GLY A 1 94 ? -7.687 1.227 0.401 1.00 92.31 94 GLY A N 1
ATOM 725 C CA . GLY A 1 94 ? -7.245 0.012 -0.280 1.00 92.31 94 GLY A CA 1
ATOM 726 C C . GLY A 1 94 ? -7.699 -0.039 -1.741 1.00 92.31 94 GLY A C 1
ATOM 727 O O . GLY A 1 94 ? -6.929 -0.446 -2.607 1.00 92.31 94 GLY A O 1
ATOM 728 N N . PHE A 1 95 ? -8.918 0.423 -2.039 1.00 91.44 95 PHE A N 1
ATOM 729 C CA . PHE A 1 95 ? -9.404 0.527 -3.417 1.00 91.44 95 PHE A CA 1
ATOM 730 C C . PHE A 1 95 ? -8.638 1.587 -4.219 1.00 91.44 95 PHE A C 1
ATOM 732 O O . PHE A 1 95 ? -8.247 1.334 -5.356 1.00 91.44 95 PHE A O 1
ATOM 739 N N . VAL A 1 96 ? -8.362 2.744 -3.613 1.00 91.44 96 VAL A N 1
ATOM 740 C CA . VAL A 1 96 ? -7.536 3.792 -4.231 1.00 91.44 96 VAL A CA 1
ATOM 741 C C . VAL A 1 96 ? -6.119 3.283 -4.510 1.00 91.44 96 VAL A C 1
ATOM 743 O O . VAL A 1 96 ? -5.649 3.388 -5.638 1.00 91.44 96 VAL A O 1
ATOM 746 N N . ALA A 1 97 ? -5.474 2.651 -3.527 1.00 93.88 97 ALA A N 1
ATOM 747 C CA . ALA A 1 97 ? -4.135 2.085 -3.671 1.00 93.88 97 ALA A CA 1
ATOM 748 C C . ALA A 1 97 ? -4.071 0.998 -4.755 1.00 93.88 97 ALA A C 1
ATOM 750 O O . ALA A 1 97 ? -3.081 0.898 -5.478 1.00 93.88 97 ALA A O 1
ATOM 751 N N . PHE A 1 98 ? -5.131 0.199 -4.905 1.00 94.50 98 PHE A N 1
ATOM 752 C CA . PHE A 1 98 ? -5.250 -0.763 -6.000 1.00 94.50 98 PHE A CA 1
ATOM 753 C C . PHE A 1 98 ? -5.285 -0.072 -7.368 1.00 94.50 98 PHE A C 1
ATOM 755 O O . PHE A 1 98 ? -4.567 -0.482 -8.279 1.00 94.50 98 PHE A O 1
ATOM 762 N N . ILE A 1 99 ? -6.076 0.993 -7.510 1.00 92.62 99 ILE A N 1
ATOM 763 C CA . ILE A 1 99 ? -6.155 1.765 -8.755 1.00 92.62 99 ILE A CA 1
ATOM 764 C C . ILE A 1 99 ? -4.819 2.433 -9.073 1.00 92.62 99 ILE A C 1
ATOM 766 O O . ILE A 1 99 ? -4.386 2.370 -10.221 1.00 92.62 99 ILE A O 1
ATOM 770 N N . ASP A 1 100 ? -4.140 3.005 -8.078 1.00 94.12 100 ASP A N 1
ATOM 771 C CA . ASP A 1 100 ? -2.799 3.570 -8.252 1.00 94.12 100 ASP A CA 1
ATOM 772 C C . ASP A 1 100 ? -1.812 2.511 -8.745 1.00 94.12 100 ASP A C 1
ATOM 774 O O . ASP A 1 100 ? -1.102 2.724 -9.727 1.00 94.12 100 ASP A O 1
ATOM 778 N N . ALA A 1 101 ? -1.787 1.347 -8.092 1.00 96.25 101 ALA A N 1
ATOM 779 C CA . ALA A 1 101 ? -0.881 0.255 -8.423 1.00 96.25 101 ALA A CA 1
ATOM 780 C C . ALA A 1 101 ? -1.095 -0.266 -9.845 1.00 96.25 101 ALA A C 1
ATOM 782 O O . ALA A 1 101 ? -0.132 -0.475 -10.583 1.00 96.25 101 ALA A O 1
ATOM 783 N N . VAL A 1 102 ? -2.356 -0.445 -10.242 1.00 96.31 102 VAL A N 1
ATOM 784 C CA . VAL A 1 102 ? -2.714 -0.878 -11.593 1.00 96.31 102 VAL A CA 1
ATOM 785 C C . VAL A 1 102 ? -2.425 0.227 -12.605 1.00 96.31 102 VAL A C 1
ATOM 787 O O . VAL A 1 102 ? -1.801 -0.044 -13.621 1.00 96.31 102 VAL A O 1
ATOM 790 N N . GLY A 1 103 ? -2.818 1.473 -12.340 1.00 95.31 103 GLY A N 1
ATOM 791 C CA . GLY A 1 103 ? -2.627 2.594 -13.260 1.00 95.31 103 GLY A CA 1
ATOM 792 C C . GLY A 1 103 ? -1.152 2.907 -13.510 1.00 95.31 103 GLY A C 1
ATOM 793 O O . GLY A 1 103 ? -0.717 2.985 -14.659 1.00 95.31 103 GLY A O 1
ATOM 794 N N . ILE A 1 104 ? -0.363 3.029 -12.441 1.00 95.44 104 ILE A N 1
ATOM 795 C CA . ILE A 1 104 ? 1.077 3.294 -12.525 1.00 95.44 104 ILE A CA 1
ATOM 796 C C . ILE A 1 104 ? 1.822 2.059 -13.040 1.00 95.44 104 ILE A C 1
ATOM 798 O O . ILE A 1 104 ? 2.683 2.198 -13.905 1.00 95.44 104 ILE A O 1
ATOM 802 N N . GLY A 1 105 ? 1.474 0.855 -12.575 1.00 96.38 105 GLY A N 1
ATOM 803 C CA . GLY A 1 105 ? 2.088 -0.392 -13.036 1.00 96.38 105 GLY A CA 1
ATOM 804 C C . GLY A 1 105 ? 1.841 -0.662 -14.522 1.00 96.38 105 GLY A C 1
ATOM 805 O O . GLY A 1 105 ? 2.776 -0.998 -15.249 1.00 96.38 105 GLY A O 1
ATOM 806 N N . LEU A 1 106 ? 0.612 -0.454 -15.007 1.00 96.88 106 LEU A N 1
ATOM 807 C CA . LEU A 1 106 ? 0.290 -0.564 -16.432 1.00 96.88 106 LEU A CA 1
ATOM 808 C C . LEU A 1 106 ? 0.965 0.532 -17.248 1.00 96.88 106 LEU A C 1
ATOM 810 O O . LEU A 1 106 ? 1.495 0.237 -18.313 1.00 96.88 106 LEU A O 1
ATOM 814 N N . GLY A 1 107 ? 0.996 1.775 -16.768 1.00 96.31 107 GLY A N 1
ATOM 815 C CA . GLY A 1 107 ? 1.706 2.836 -17.477 1.00 96.31 107 GLY A CA 1
ATOM 816 C C . GLY A 1 107 ? 3.209 2.567 -17.578 1.00 96.31 107 GLY A C 1
ATOM 817 O O . GLY A 1 107 ? 3.775 2.720 -18.656 1.00 96.31 107 GLY A O 1
ATOM 818 N N . ALA A 1 108 ? 3.838 2.064 -16.513 1.00 96.62 108 ALA A N 1
ATOM 819 C CA . ALA A 1 108 ? 5.229 1.617 -16.537 1.00 96.62 108 ALA A CA 1
ATOM 820 C C . ALA A 1 108 ? 5.442 0.466 -17.536 1.00 96.62 108 ALA A C 1
ATOM 822 O O . ALA A 1 108 ? 6.387 0.500 -18.323 1.00 96.62 108 ALA A O 1
ATOM 823 N N . PHE A 1 109 ? 4.538 -0.521 -17.557 1.00 96.62 109 PHE A N 1
ATOM 824 C CA . PHE A 1 109 ? 4.584 -1.637 -18.503 1.00 96.62 109 PHE A CA 1
ATOM 825 C C . PHE A 1 109 ? 4.461 -1.172 -19.962 1.00 96.62 109 PHE A C 1
ATOM 827 O O . PHE A 1 109 ? 5.270 -1.565 -20.800 1.00 96.62 109 PHE A O 1
ATOM 834 N N . LEU A 1 110 ? 3.495 -0.300 -20.264 1.00 96.38 110 LEU A N 1
ATOM 835 C CA . LEU A 1 110 ? 3.274 0.241 -21.610 1.00 96.38 110 LEU A CA 1
ATOM 836 C C . LEU A 1 110 ? 4.435 1.119 -22.090 1.00 96.38 110 LEU A C 1
ATOM 838 O O . LEU A 1 110 ? 4.742 1.138 -23.278 1.00 96.38 110 LEU A O 1
ATOM 842 N N . LEU A 1 111 ? 5.096 1.823 -21.170 1.00 94.75 111 LEU A N 1
ATOM 843 C CA . LEU A 1 111 ? 6.288 2.624 -21.450 1.00 94.75 111 LEU A CA 1
ATOM 844 C C . LEU A 1 111 ? 7.578 1.788 -21.544 1.00 94.75 111 LEU A C 1
ATOM 846 O O . LEU A 1 111 ? 8.641 2.339 -21.828 1.00 94.75 111 LEU A O 1
ATOM 850 N N . GLY A 1 112 ? 7.508 0.472 -21.314 1.00 92.94 112 GLY A N 1
ATOM 851 C CA . GLY A 1 112 ? 8.663 -0.426 -21.363 1.00 92.94 112 GLY A CA 1
ATOM 852 C C . GLY A 1 112 ? 9.642 -0.242 -20.201 1.00 92.94 112 GLY A C 1
ATOM 853 O O . GLY A 1 112 ? 10.823 -0.563 -20.339 1.00 92.94 112 GLY A O 1
ATOM 854 N N . VAL A 1 113 ? 9.182 0.293 -19.067 1.00 94.31 113 VAL A N 1
ATOM 855 C CA . VAL A 1 113 ? 9.999 0.455 -17.859 1.00 94.31 113 VAL A CA 1
ATOM 856 C C . VAL A 1 113 ? 10.199 -0.923 -17.215 1.00 94.31 113 VAL A C 1
ATOM 858 O O . VAL A 1 113 ? 9.213 -1.624 -16.946 1.00 94.31 113 VAL A O 1
ATOM 861 N N . PRO A 1 114 ? 11.447 -1.358 -16.954 1.00 89.19 114 PRO A N 1
ATOM 862 C CA . PRO A 1 114 ? 11.683 -2.623 -16.277 1.00 89.19 114 PRO A CA 1
ATOM 863 C C . PRO A 1 114 ? 11.116 -2.566 -14.858 1.00 89.19 114 PRO A C 1
ATOM 865 O O . PRO A 1 114 ? 10.939 -1.499 -14.277 1.00 89.19 114 PRO A O 1
ATOM 868 N N . LEU A 1 115 ? 10.851 -3.732 -14.268 1.00 92.31 115 LEU A N 1
ATOM 869 C CA . LEU A 1 115 ? 10.313 -3.829 -12.906 1.00 92.31 115 LEU A CA 1
ATOM 870 C C . LEU A 1 115 ? 8.913 -3.205 -12.733 1.00 92.31 115 LEU A C 1
ATOM 872 O O . LEU A 1 115 ? 8.542 -2.863 -11.614 1.00 92.31 115 LEU A O 1
ATOM 876 N N . ALA A 1 116 ? 8.099 -3.123 -13.792 1.00 92.44 116 ALA A N 1
ATOM 877 C CA . ALA A 1 116 ? 6.721 -2.625 -13.708 1.00 92.44 116 ALA A CA 1
ATOM 878 C C . ALA A 1 116 ? 5.884 -3.327 -12.614 1.00 92.44 116 ALA A C 1
ATOM 880 O O . ALA A 1 116 ? 5.140 -2.674 -11.887 1.00 92.44 116 ALA A O 1
ATOM 881 N N . VAL A 1 117 ? 6.054 -4.646 -12.440 1.00 94.31 117 VAL A N 1
ATOM 882 C CA . VAL A 1 117 ? 5.366 -5.420 -11.389 1.00 94.31 117 VAL A CA 1
ATOM 883 C C . VAL A 1 117 ? 5.867 -5.050 -9.980 1.00 94.31 117 VAL A C 1
ATOM 885 O O . VAL A 1 117 ? 5.040 -4.647 -9.162 1.00 94.31 117 VAL A O 1
ATOM 888 N N . PRO A 1 118 ? 7.181 -5.112 -9.666 1.00 95.19 118 PRO A N 1
ATOM 889 C CA . PRO A 1 118 ? 7.706 -4.597 -8.399 1.00 95.19 118 PRO A CA 1
ATOM 890 C C . PRO A 1 118 ? 7.317 -3.144 -8.100 1.00 95.19 118 PRO A C 1
ATOM 892 O O . PRO A 1 118 ? 6.972 -2.835 -6.962 1.00 95.19 118 PRO A O 1
ATOM 895 N N . LEU A 1 119 ? 7.325 -2.265 -9.108 1.00 94.94 119 LEU A N 1
ATOM 896 C CA . LEU A 1 119 ? 6.882 -0.875 -8.976 1.00 94.94 119 LEU A CA 1
ATOM 897 C C . LEU A 1 119 ? 5.399 -0.788 -8.617 1.00 94.94 119 LEU A C 1
ATOM 899 O O . LEU A 1 119 ? 5.046 -0.049 -7.705 1.00 94.94 119 LEU A O 1
ATOM 903 N N . GLY A 1 120 ? 4.537 -1.568 -9.271 1.00 95.56 120 GLY A N 1
ATOM 904 C CA . GLY A 1 120 ? 3.116 -1.645 -8.930 1.00 95.56 120 GLY A CA 1
ATOM 905 C C . GLY A 1 120 ? 2.888 -2.102 -7.487 1.00 95.56 120 GLY A C 1
ATOM 906 O O . GLY A 1 120 ? 2.081 -1.509 -6.777 1.00 95.56 120 GLY A O 1
ATOM 907 N N . ILE A 1 121 ? 3.645 -3.096 -7.010 1.00 96.50 121 ILE A N 1
ATOM 908 C CA . ILE A 1 121 ? 3.584 -3.554 -5.610 1.00 96.50 121 ILE A CA 1
ATOM 909 C C . ILE A 1 121 ? 4.057 -2.452 -4.653 1.00 96.50 121 ILE A C 1
ATOM 911 O O . ILE A 1 121 ? 3.413 -2.202 -3.636 1.00 96.50 121 ILE A O 1
ATOM 915 N N . LEU A 1 122 ? 5.157 -1.767 -4.977 1.00 95.88 122 LEU A N 1
ATOM 916 C CA . LEU A 1 122 ? 5.663 -0.644 -4.187 1.00 95.88 122 LEU A CA 1
ATOM 917 C C . LEU A 1 122 ? 4.622 0.479 -4.093 1.00 95.88 122 LEU A C 1
ATOM 919 O O . LEU A 1 122 ? 4.377 0.996 -3.007 1.00 95.88 122 LEU A O 1
ATOM 923 N N . VAL A 1 123 ? 3.989 0.827 -5.214 1.00 95.50 123 VAL A N 1
ATOM 924 C CA . VAL A 1 123 ? 2.907 1.815 -5.274 1.00 95.50 123 VAL A CA 1
ATOM 925 C C . VAL A 1 123 ? 1.722 1.363 -4.429 1.00 95.50 123 VAL A C 1
ATOM 927 O O . VAL A 1 123 ? 1.258 2.139 -3.604 1.00 95.50 123 VAL A O 1
ATOM 930 N N . PHE A 1 124 ? 1.285 0.108 -4.557 1.00 96.12 124 PHE A N 1
ATOM 931 C CA . PHE A 1 124 ? 0.182 -0.441 -3.767 1.00 96.12 124 PHE A CA 1
ATOM 932 C C . PHE A 1 124 ? 0.426 -0.296 -2.263 1.00 96.12 124 PHE A C 1
ATOM 934 O O . PHE A 1 124 ? -0.426 0.197 -1.528 1.00 96.12 124 PHE A O 1
ATOM 941 N N . LEU A 1 125 ? 1.609 -0.710 -1.804 1.00 95.00 125 LEU A N 1
ATOM 942 C CA . LEU A 1 125 ? 1.971 -0.654 -0.391 1.00 95.00 125 LEU A CA 1
ATOM 943 C C . LEU A 1 125 ? 2.171 0.790 0.084 1.00 95.00 125 LEU A C 1
ATOM 945 O O . LEU A 1 125 ? 1.713 1.150 1.167 1.00 95.00 125 LEU A O 1
ATOM 949 N N . GLY A 1 126 ? 2.821 1.627 -0.727 1.00 93.06 126 GLY A N 1
ATOM 950 C CA . GLY A 1 126 ? 3.086 3.025 -0.398 1.00 93.06 126 GLY A CA 1
ATOM 951 C C . GLY A 1 126 ? 1.817 3.871 -0.348 1.00 93.06 126 GLY A C 1
ATOM 952 O O . GLY A 1 126 ? 1.672 4.694 0.554 1.00 93.06 126 GLY A O 1
ATOM 953 N N . SER A 1 127 ? 0.859 3.627 -1.246 1.00 91.69 127 SER A N 1
ATOM 954 C CA . SER A 1 127 ? -0.391 4.385 -1.335 1.00 91.69 127 SER A CA 1
ATOM 955 C C . SER A 1 127 ? -1.318 4.204 -0.128 1.00 91.69 127 SER A C 1
ATOM 957 O O . SER A 1 127 ? -2.301 4.927 -0.042 1.00 91.69 127 SER A O 1
ATOM 959 N N . PHE A 1 128 ? -1.036 3.339 0.855 1.00 89.31 128 PHE A N 1
ATOM 960 C CA . PHE A 1 128 ? -1.819 3.293 2.105 1.00 89.31 128 PHE A CA 1
ATOM 961 C C . PHE A 1 128 ? -1.725 4.574 2.944 1.00 89.31 128 PHE A C 1
ATOM 963 O O . PHE A 1 128 ? -2.619 4.841 3.749 1.00 89.31 128 PHE A O 1
ATOM 970 N N . ILE A 1 129 ? -0.667 5.368 2.752 1.00 88.25 129 ILE A N 1
ATOM 971 C CA . ILE A 1 129 ? -0.522 6.701 3.341 1.00 88.25 129 ILE A CA 1
ATOM 972 C C . ILE A 1 129 ? -0.827 7.714 2.229 1.00 88.25 129 ILE A C 1
ATOM 974 O O . ILE A 1 129 ? 0.043 7.960 1.388 1.00 88.25 129 ILE A O 1
ATOM 978 N N . PRO A 1 130 ? -2.041 8.298 2.182 1.00 81.12 130 PRO A N 1
ATOM 979 C CA . PRO A 1 130 ? -2.406 9.251 1.141 1.00 81.12 130 PRO A CA 1
ATOM 980 C C . PRO A 1 130 ? -1.420 10.415 1.088 1.00 81.12 130 PRO A C 1
ATOM 982 O O . PRO A 1 130 ? -0.831 10.783 2.107 1.00 81.12 130 PRO A O 1
ATOM 985 N N . LEU A 1 131 ? -1.278 11.015 -0.095 1.00 83.38 131 LEU A N 1
ATOM 986 C CA . LEU A 1 131 ? -0.346 12.106 -0.399 1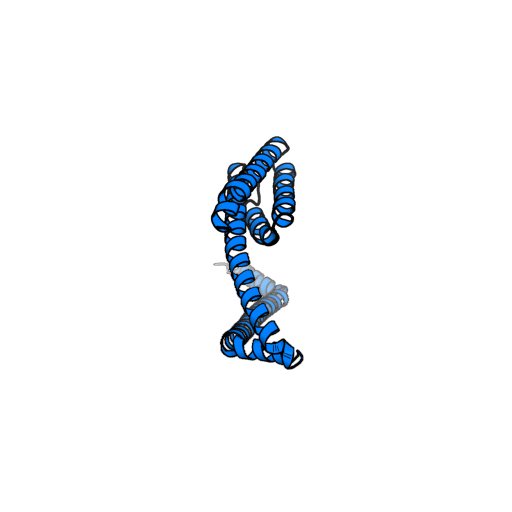.00 83.38 131 LEU A CA 1
ATOM 987 C C . LEU A 1 131 ? 1.132 11.693 -0.323 1.00 83.38 131 LEU A C 1
ATOM 989 O O . LEU A 1 131 ? 1.813 11.715 -1.342 1.00 83.38 131 LEU A O 1
ATOM 993 N N . VAL A 1 132 ? 1.627 11.278 0.846 1.00 87.81 132 VAL A N 1
ATOM 994 C CA . VAL A 1 132 ? 3.038 10.899 1.036 1.00 87.81 132 VAL A CA 1
ATOM 995 C C . VAL A 1 132 ? 3.381 9.677 0.193 1.00 87.81 132 VAL A C 1
ATOM 997 O O . VAL A 1 132 ? 4.365 9.699 -0.538 1.00 87.81 132 VAL A O 1
ATOM 1000 N N . GLY A 1 133 ? 2.543 8.642 0.252 1.00 87.25 133 GLY A N 1
ATOM 1001 C CA . GLY A 1 133 ? 2.687 7.421 -0.527 1.00 87.25 133 GLY A CA 1
ATOM 1002 C C . GLY A 1 133 ? 2.729 7.694 -2.019 1.00 87.25 133 GLY A C 1
ATOM 1003 O O . GLY A 1 133 ? 3.725 7.396 -2.663 1.00 87.25 133 GLY A O 1
ATOM 1004 N N . ALA A 1 134 ? 1.683 8.334 -2.541 1.00 87.06 134 ALA A N 1
ATOM 1005 C CA . ALA A 1 134 ? 1.545 8.632 -3.965 1.00 87.06 134 ALA A CA 1
ATOM 1006 C C . ALA A 1 134 ? 2.672 9.525 -4.515 1.00 87.06 134 ALA A C 1
ATOM 1008 O O . ALA A 1 134 ? 3.158 9.292 -5.623 1.00 87.06 134 ALA A O 1
ATOM 1009 N N . ILE A 1 135 ? 3.119 10.530 -3.751 1.00 91.00 135 ILE A N 1
ATOM 1010 C CA . ILE A 1 135 ? 4.242 11.386 -4.155 1.00 91.00 135 ILE A CA 1
ATOM 1011 C C . ILE A 1 135 ? 5.541 10.582 -4.143 1.00 91.00 135 ILE A C 1
ATOM 1013 O O . ILE A 1 135 ? 6.272 10.593 -5.129 1.00 91.00 135 ILE A O 1
ATOM 1017 N N . LEU A 1 136 ? 5.833 9.871 -3.051 1.00 95.31 136 LEU A N 1
ATOM 1018 C CA . LEU A 1 136 ? 7.088 9.139 -2.900 1.00 95.31 136 LEU A CA 1
ATOM 1019 C C . LEU A 1 136 ? 7.205 8.018 -3.940 1.00 95.31 136 LEU A C 1
ATOM 1021 O O . LEU A 1 136 ? 8.220 7.915 -4.625 1.00 95.31 136 LEU A O 1
ATOM 1025 N N . THR A 1 137 ? 6.164 7.198 -4.095 1.00 94.69 137 THR A N 1
ATOM 1026 C CA . THR A 1 137 ? 6.156 6.093 -5.063 1.00 94.69 137 THR A CA 1
ATOM 1027 C C . THR A 1 137 ? 6.092 6.600 -6.497 1.00 94.69 137 THR A C 1
ATOM 1029 O O . THR A 1 137 ? 6.741 6.020 -7.364 1.00 94.69 137 THR A O 1
ATOM 1032 N N . GLY A 1 138 ? 5.405 7.719 -6.747 1.00 93.94 138 GLY A N 1
ATOM 1033 C CA . GLY A 1 138 ? 5.416 8.409 -8.034 1.00 93.94 138 GLY A CA 1
ATOM 1034 C C . GLY A 1 138 ? 6.812 8.907 -8.413 1.00 93.94 138 GLY A C 1
ATOM 1035 O O . GLY A 1 138 ? 7.274 8.645 -9.521 1.00 93.94 138 GLY A O 1
ATOM 1036 N N . ILE A 1 139 ? 7.525 9.549 -7.480 1.00 96.06 139 ILE A N 1
ATOM 1037 C CA . ILE A 1 139 ? 8.924 9.963 -7.672 1.00 96.06 139 ILE A CA 1
ATOM 1038 C C . ILE A 1 139 ? 9.796 8.743 -7.966 1.00 96.06 139 ILE A C 1
ATOM 1040 O O . ILE A 1 139 ? 10.554 8.761 -8.932 1.00 96.06 139 ILE A O 1
ATOM 1044 N N . ILE A 1 140 ? 9.671 7.669 -7.180 1.00 96.19 140 ILE A N 1
ATOM 1045 C CA . ILE A 1 140 ? 10.442 6.439 -7.396 1.00 96.19 140 ILE A CA 1
ATOM 1046 C C . ILE A 1 140 ? 10.157 5.858 -8.787 1.00 96.19 140 ILE A C 1
ATOM 1048 O O . ILE A 1 140 ? 11.100 5.520 -9.495 1.00 96.19 140 ILE A O 1
ATOM 1052 N N . ALA A 1 141 ? 8.897 5.794 -9.220 1.00 96.12 141 ALA A N 1
ATOM 1053 C CA . ALA A 1 141 ? 8.538 5.297 -10.548 1.00 96.12 141 ALA A CA 1
ATOM 1054 C C . ALA A 1 141 ? 9.175 6.135 -11.671 1.00 96.12 141 ALA A C 1
ATOM 1056 O O . ALA A 1 141 ? 9.749 5.581 -12.609 1.00 96.12 141 ALA A O 1
ATOM 1057 N N . VAL A 1 142 ? 9.135 7.467 -11.554 1.00 97.00 142 VAL A N 1
ATOM 1058 C CA . VAL A 1 142 ? 9.752 8.385 -12.526 1.00 97.00 142 VAL A CA 1
ATOM 1059 C C . VAL A 1 142 ? 11.276 8.258 -12.532 1.00 97.00 142 VAL A C 1
ATOM 1061 O O . VAL A 1 142 ? 11.882 8.237 -13.601 1.00 97.00 142 VAL A O 1
ATOM 1064 N N . LEU A 1 143 ? 11.908 8.130 -11.363 1.00 96.94 143 LEU A N 1
ATOM 1065 C CA . LEU A 1 143 ? 13.355 7.937 -11.250 1.00 96.94 143 LEU A CA 1
ATOM 1066 C C . LEU A 1 143 ? 13.799 6.591 -11.828 1.00 96.94 143 LEU A C 1
ATOM 1068 O O . LEU A 1 143 ? 14.799 6.537 -12.538 1.00 96.94 143 LEU A O 1
ATOM 1072 N N . VAL A 1 144 ? 13.054 5.514 -11.572 1.00 96.00 144 VAL A N 1
ATOM 1073 C CA . VAL A 1 144 ? 13.348 4.196 -12.152 1.00 96.00 144 VAL A CA 1
ATOM 1074 C C . VAL A 1 144 ? 13.235 4.249 -13.674 1.00 96.00 144 VAL A C 1
ATOM 1076 O O . VAL A 1 144 ? 14.144 3.786 -14.360 1.00 96.00 144 VAL A O 1
ATOM 1079 N N . ALA A 1 145 ? 12.192 4.888 -14.209 1.00 96.62 145 ALA A N 1
ATOM 1080 C CA . ALA A 1 145 ? 12.052 5.117 -15.645 1.00 96.62 145 ALA A CA 1
ATOM 1081 C C . ALA A 1 145 ? 13.211 5.954 -16.222 1.00 96.62 145 ALA A C 1
ATOM 1083 O O . ALA A 1 145 ? 13.732 5.635 -17.289 1.00 96.62 145 ALA A O 1
ATOM 1084 N N . LEU A 1 146 ? 13.659 6.990 -15.504 1.00 96.88 146 LEU A N 1
ATOM 1085 C CA . LEU A 1 146 ? 14.788 7.829 -15.911 1.00 96.88 146 LEU A CA 1
ATOM 1086 C C . LEU A 1 146 ? 16.090 7.039 -16.007 1.00 96.88 146 LEU A C 1
ATOM 1088 O O . LEU A 1 146 ? 16.802 7.158 -17.001 1.00 96.88 146 LEU A O 1
ATOM 1092 N N . VAL A 1 147 ? 16.390 6.236 -14.989 1.00 96.31 147 VAL A N 1
ATOM 1093 C CA . VAL A 1 147 ? 17.633 5.459 -14.922 1.00 96.31 147 VAL A CA 1
ATOM 1094 C C . VAL A 1 147 ? 17.630 4.320 -15.939 1.00 96.31 147 VAL A C 1
ATOM 1096 O O . VAL A 1 147 ? 18.657 4.056 -16.557 1.00 96.31 147 VAL A O 1
ATOM 1099 N N . ALA A 1 148 ? 16.494 3.649 -16.127 1.00 95.19 148 ALA A N 1
ATOM 1100 C CA . ALA A 1 148 ? 16.418 2.475 -16.985 1.00 95.19 148 ALA A CA 1
ATOM 1101 C C . ALA A 1 148 ? 16.229 2.799 -18.474 1.00 95.19 148 ALA A C 1
ATOM 1103 O O . ALA A 1 148 ? 16.747 2.081 -19.327 1.00 95.19 148 ALA A O 1
ATOM 1104 N N . ASN A 1 149 ? 15.485 3.860 -18.794 1.00 95.31 149 ASN A N 1
ATOM 1105 C CA . ASN A 1 149 ? 15.006 4.119 -20.152 1.00 95.31 149 ASN A CA 1
ATOM 1106 C C . ASN A 1 149 ? 15.330 5.536 -20.662 1.00 95.31 149 ASN A C 1
ATOM 1108 O O . ASN A 1 149 ? 15.167 5.816 -21.850 1.00 95.31 149 ASN A O 1
ATOM 1112 N N . GLY A 1 150 ? 15.792 6.436 -19.790 1.00 95.06 150 GLY A N 1
ATOM 1113 C CA . GLY A 1 150 ? 16.168 7.802 -20.142 1.00 95.06 150 GLY A CA 1
ATOM 1114 C C . GLY A 1 150 ? 15.052 8.847 -19.968 1.00 95.06 150 GLY A C 1
ATOM 1115 O O . GLY A 1 150 ? 13.928 8.543 -19.556 1.00 95.06 150 GLY A O 1
ATOM 1116 N N . PRO A 1 151 ? 15.353 10.123 -20.275 1.00 96.06 151 PRO A N 1
ATOM 1117 C CA . PRO A 1 151 ? 14.529 11.268 -19.877 1.00 96.06 151 PRO A CA 1
ATOM 1118 C C . PRO A 1 151 ? 13.161 11.330 -20.561 1.00 96.06 151 PRO A C 1
ATOM 1120 O O . PRO A 1 151 ? 12.192 11.755 -19.939 1.00 96.06 151 PRO A O 1
ATOM 1123 N N . TRP A 1 152 ? 13.041 10.876 -21.811 1.00 96.69 152 TRP A N 1
ATOM 1124 C CA . TRP A 1 152 ? 11.758 10.903 -22.521 1.00 96.69 152 TRP A CA 1
ATOM 1125 C C . TRP A 1 152 ? 10.740 9.931 -21.929 1.00 96.69 152 TRP A C 1
ATOM 1127 O O . TRP A 1 152 ? 9.577 10.288 -21.744 1.00 96.69 152 TRP A O 1
ATOM 1137 N N . ILE A 1 153 ? 11.187 8.728 -21.568 1.00 96.62 153 ILE A N 1
ATOM 1138 C CA . ILE A 1 153 ? 10.328 7.729 -20.930 1.00 96.62 153 ILE A CA 1
ATOM 1139 C C . ILE A 1 153 ? 10.009 8.144 -19.488 1.00 96.62 153 ILE A C 1
ATOM 1141 O O . ILE A 1 153 ? 8.870 7.992 -19.055 1.00 96.62 153 ILE A O 1
ATOM 1145 N N . ALA A 1 154 ? 10.947 8.781 -18.779 1.00 97.06 154 ALA A N 1
ATOM 1146 C CA . ALA A 1 154 ? 10.681 9.377 -17.468 1.00 97.06 154 ALA A CA 1
ATOM 1147 C C . ALA A 1 154 ? 9.614 10.481 -17.506 1.00 97.06 154 ALA A C 1
ATOM 1149 O O . ALA A 1 154 ? 8.745 10.519 -16.639 1.00 97.06 154 ALA A O 1
ATOM 1150 N N . LEU A 1 155 ? 9.637 11.354 -18.519 1.00 97.56 155 LEU A N 1
ATOM 1151 C CA . LEU A 1 155 ? 8.597 12.370 -18.715 1.00 97.56 155 LEU A CA 1
ATOM 1152 C C . LEU A 1 155 ? 7.238 11.737 -19.033 1.00 97.56 155 LEU A C 1
ATOM 1154 O O . LEU A 1 155 ? 6.221 12.170 -18.492 1.00 97.56 155 LEU A O 1
ATOM 1158 N N . GLY A 1 156 ? 7.215 10.680 -19.851 1.00 96.94 156 GLY A N 1
ATOM 1159 C CA . GLY A 1 156 ? 6.008 9.882 -20.075 1.00 96.94 156 GLY A CA 1
ATOM 1160 C C . GLY A 1 156 ? 5.474 9.272 -18.776 1.00 96.94 156 GLY A C 1
ATOM 1161 O O . GLY A 1 156 ? 4.280 9.356 -18.494 1.00 96.94 156 GLY A O 1
ATOM 1162 N N . MET A 1 157 ? 6.367 8.734 -17.942 1.00 97.62 157 MET A N 1
ATOM 1163 C CA . MET A 1 157 ? 6.026 8.153 -16.644 1.00 97.62 157 MET A CA 1
ATOM 1164 C C . MET A 1 157 ? 5.496 9.210 -15.672 1.00 97.62 157 MET A C 1
ATOM 1166 O O . MET A 1 157 ? 4.507 8.970 -14.985 1.00 97.62 157 MET A O 1
ATOM 1170 N N . LEU A 1 158 ? 6.087 10.407 -15.655 1.00 97.50 158 LEU A N 1
ATOM 1171 C CA . LEU A 1 158 ? 5.573 11.544 -14.890 1.00 97.50 158 LEU A CA 1
ATOM 1172 C C . LEU A 1 158 ? 4.149 11.891 -15.340 1.00 97.50 158 LEU A C 1
ATOM 1174 O O . LEU A 1 158 ? 3.268 12.069 -14.502 1.00 97.50 158 LEU A O 1
ATOM 1178 N N . GLY A 1 159 ? 3.911 11.921 -16.654 1.00 97.31 159 GLY A N 1
ATOM 1179 C CA . GLY A 1 159 ? 2.583 12.117 -17.231 1.00 97.31 159 GLY A CA 1
ATOM 1180 C C . GLY A 1 159 ? 1.578 11.072 -16.750 1.00 97.31 159 GLY A C 1
ATOM 1181 O O . GLY A 1 159 ? 0.501 11.436 -16.290 1.00 97.31 159 GLY A O 1
ATOM 1182 N N . VAL A 1 160 ? 1.940 9.786 -16.773 1.00 96.69 160 VAL A N 1
ATOM 1183 C CA . VAL A 1 160 ? 1.104 8.698 -16.234 1.00 96.69 160 VAL A CA 1
ATOM 1184 C C . VAL A 1 160 ? 0.810 8.906 -14.749 1.00 96.69 160 VAL A C 1
ATOM 1186 O O . VAL A 1 160 ? -0.349 8.825 -14.353 1.00 96.69 160 VAL A O 1
ATOM 1189 N N . VAL A 1 161 ? 1.828 9.179 -13.926 1.00 95.69 161 VAL A N 1
ATOM 1190 C CA . VAL A 1 161 ? 1.656 9.386 -12.478 1.00 95.69 161 VAL A CA 1
ATOM 1191 C C . VAL A 1 161 ? 0.676 10.526 -12.219 1.00 95.69 161 VAL A C 1
ATOM 1193 O O . VAL A 1 161 ? -0.263 10.360 -11.445 1.00 95.69 161 VAL A O 1
ATOM 1196 N N . VAL A 1 162 ? 0.845 11.658 -12.907 1.00 95.19 162 VAL A N 1
ATOM 1197 C CA . VAL A 1 162 ? -0.069 12.799 -12.798 1.00 95.19 162 VAL A CA 1
ATOM 1198 C C . VAL A 1 162 ? -1.470 12.412 -13.266 1.00 95.19 162 VAL A C 1
ATOM 1200 O O . VAL A 1 162 ? -2.431 12.680 -12.557 1.00 95.19 162 VAL A O 1
ATOM 1203 N N . LEU A 1 163 ? -1.618 11.744 -14.411 1.00 94.81 163 LEU A N 1
ATOM 1204 C CA . LEU A 1 163 ? -2.926 11.322 -14.922 1.00 94.81 163 LEU A CA 1
ATOM 1205 C C . LEU A 1 163 ? -3.664 10.413 -13.934 1.00 94.81 163 LEU A C 1
ATOM 1207 O O . LEU A 1 163 ? -4.832 10.660 -13.638 1.00 94.81 163 LEU A O 1
ATOM 1211 N N . VAL A 1 164 ? -2.988 9.401 -13.388 1.00 93.81 164 VAL A N 1
ATOM 1212 C CA . VAL A 1 164 ? -3.568 8.487 -12.394 1.00 93.81 164 VAL A CA 1
ATOM 1213 C C . VAL A 1 164 ? -3.960 9.255 -11.131 1.00 93.81 164 VAL A C 1
ATOM 1215 O O . VAL A 1 164 ? -5.100 9.142 -10.683 1.00 93.81 164 VAL A O 1
ATOM 1218 N N . GLN A 1 165 ? -3.081 10.121 -10.616 1.00 91.50 165 GLN A N 1
ATOM 1219 C CA . GLN A 1 165 ? -3.386 10.943 -9.441 1.00 91.50 165 GLN A CA 1
ATOM 1220 C C . GLN A 1 165 ? -4.562 11.896 -9.676 1.00 91.50 165 GLN A C 1
ATOM 1222 O O . GLN A 1 165 ? -5.380 12.087 -8.776 1.00 91.50 165 GLN A O 1
ATOM 1227 N N . GLN A 1 166 ? -4.689 12.470 -10.875 1.00 91.94 166 GLN A N 1
ATOM 1228 C CA . GLN A 1 166 ? -5.807 13.344 -11.227 1.00 91.94 166 GLN A CA 1
ATOM 1229 C C . GLN A 1 166 ? -7.120 12.567 -11.324 1.00 91.94 166 GLN A C 1
ATOM 1231 O O . GLN A 1 166 ? -8.145 13.054 -10.850 1.00 91.94 166 GLN A O 1
ATOM 1236 N N . LEU A 1 167 ? -7.109 11.357 -11.891 1.00 89.00 167 LEU A N 1
ATOM 1237 C CA . LEU A 1 167 ? -8.284 10.483 -11.915 1.00 89.00 167 LEU A CA 1
ATOM 1238 C C . LEU A 1 167 ? -8.717 10.113 -10.492 1.00 89.00 167 LEU A C 1
ATOM 1240 O O . LEU A 1 167 ? -9.896 10.210 -10.148 1.00 89.00 167 LEU A O 1
ATOM 1244 N N . VAL A 1 168 ? -7.761 9.766 -9.633 1.00 85.81 168 VAL A N 1
ATOM 1245 C CA . VAL A 1 168 ? -8.032 9.450 -8.230 1.00 85.81 168 VAL A CA 1
ATOM 1246 C C . VAL A 1 168 ? -8.578 10.658 -7.474 1.00 85.81 168 VAL A C 1
ATOM 1248 O O . VAL A 1 168 ? -9.617 10.560 -6.820 1.00 85.81 168 VAL A O 1
ATOM 1251 N N . SER A 1 169 ? -7.922 11.808 -7.586 1.00 83.75 169 SER A N 1
ATOM 1252 C CA . SER A 1 169 ? -8.260 12.997 -6.799 1.00 83.75 169 SER A CA 1
ATOM 1253 C C . SER A 1 169 ? -9.549 13.671 -7.265 1.00 83.75 169 SER A C 1
ATOM 1255 O O . SER A 1 169 ? -10.361 14.070 -6.435 1.00 83.75 169 SER A O 1
ATOM 1257 N N . ASN A 1 170 ? -9.780 13.762 -8.577 1.00 83.44 170 ASN A N 1
ATOM 1258 C CA . ASN A 1 170 ? -10.918 14.508 -9.120 1.00 83.44 170 ASN A CA 1
ATOM 1259 C C . ASN A 1 170 ? -12.170 13.654 -9.334 1.00 83.44 170 ASN A C 1
ATOM 1261 O O . ASN A 1 170 ? -13.270 14.200 -9.343 1.00 83.44 170 ASN A O 1
ATOM 1265 N N . VAL A 1 171 ? -12.032 12.339 -9.531 1.00 76.81 171 VAL A N 1
ATOM 1266 C CA . VAL A 1 171 ? -13.176 11.462 -9.833 1.00 76.81 171 VAL A CA 1
ATOM 1267 C C . VAL A 1 171 ? -13.489 10.560 -8.650 1.00 76.81 171 VAL A C 1
ATOM 1269 O O . VAL A 1 171 ? -14.631 10.512 -8.192 1.00 76.81 171 VAL A O 1
ATOM 1272 N N . LEU A 1 172 ? -12.484 9.859 -8.126 1.00 71.38 172 LEU A N 1
ATOM 1273 C CA . LEU A 1 172 ? -12.715 8.814 -7.132 1.00 71.38 172 LEU A CA 1
ATOM 1274 C C . LEU A 1 172 ? -12.970 9.392 -5.742 1.00 71.38 172 LEU A C 1
ATOM 1276 O O . LEU A 1 172 ? -13.988 9.064 -5.139 1.00 71.38 172 LEU A O 1
ATOM 1280 N N . GLN A 1 173 ? -12.135 10.309 -5.254 1.00 75.62 173 GLN A N 1
ATOM 1281 C CA . GLN A 1 173 ? -12.327 10.909 -3.926 1.00 75.62 173 GLN A CA 1
ATOM 1282 C C . GLN A 1 173 ? -13.723 11.542 -3.716 1.00 75.62 173 GLN A C 1
ATOM 1284 O O . GLN A 1 173 ? -14.386 11.171 -2.746 1.00 75.62 173 GLN A O 1
ATOM 1289 N N . PRO A 1 174 ? -14.251 12.411 -4.605 1.00 73.56 174 PRO A N 1
ATOM 1290 C CA . PRO A 1 174 ? -15.577 13.005 -4.405 1.00 73.56 174 PRO A CA 1
ATOM 1291 C C . PRO A 1 174 ? -16.741 12.023 -4.587 1.00 73.56 174 PRO A C 1
ATOM 1293 O O . PRO A 1 174 ? -17.840 12.288 -4.102 1.00 73.56 174 PRO A O 1
ATOM 1296 N N . SER A 1 175 ? -16.528 10.909 -5.288 1.00 66.00 175 SER A N 1
ATOM 1297 C CA . SER A 1 175 ? -17.547 9.864 -5.451 1.00 66.00 175 SER A CA 1
ATOM 1298 C C . SER A 1 175 ? -17.612 8.936 -4.242 1.00 66.00 175 SER A C 1
ATOM 1300 O O . SER A 1 175 ? -18.668 8.392 -3.948 1.00 66.00 175 SER A O 1
ATOM 1302 N N . ILE A 1 176 ? -16.485 8.759 -3.550 1.00 64.56 176 ILE A N 1
ATOM 1303 C CA . ILE A 1 176 ? -16.353 7.841 -2.419 1.00 64.56 176 ILE A CA 1
ATOM 1304 C C . ILE A 1 176 ? -16.641 8.534 -1.071 1.00 64.56 176 ILE A C 1
ATOM 1306 O O . ILE A 1 176 ? -17.016 7.874 -0.106 1.00 64.56 176 ILE A O 1
ATOM 1310 N N . MET A 1 177 ? -16.470 9.859 -0.986 1.00 63.25 177 MET A N 1
ATOM 1311 C CA . MET A 1 177 ? -16.778 10.650 0.218 1.00 63.25 177 MET A CA 1
ATOM 1312 C C . MET A 1 177 ? -18.265 11.035 0.363 1.00 63.25 177 MET A C 1
ATOM 1314 O O . MET A 1 177 ? -18.629 11.621 1.383 1.00 63.25 177 MET A O 1
ATOM 1318 N N . ARG A 1 178 ? -19.107 10.751 -0.638 1.00 52.44 178 ARG A N 1
ATOM 1319 C CA . ARG A 1 178 ? -20.570 10.912 -0.571 1.00 52.44 178 ARG A CA 1
ATOM 1320 C C . ARG A 1 178 ? -21.230 9.604 -0.162 1.00 52.44 178 ARG A C 1
ATOM 1322 O O . ARG A 1 178 ? -22.237 9.689 0.572 1.00 52.44 178 ARG A O 1
#

Radius of gyration: 27.39 Å; chains: 1; bounding box: 56×68×59 Å

Secondary structure (DSSP, 8-state):
---HHHHHHHHHHHHHHHHSHHHHHHHHHHHHHHHHHHHHHHHHHHHHHHHHHHSHHHHHHHHHHTS-TTTHHHHHHHHHHHHHHHHHHHHHHHHHHHHHHHHHHHHHHHTT-TTHHHHHHHHHHHTTSTTHHHHHHHHHHHHHHHHHH-HHHHHHHHHHHHHHHHHIIIIIHHHH--

Organism: NCBI:txid1736139

Sequence (178 aa):
ISTEPLNEWVDKGTSAIQYNSSTIVSGAISFGSTAGNIVTGMLIMLFTLLFFLADGEKIWLFMVKLFPRPSRPAVNGAGRRGWLSLVQYVRIQGFVAFIDAVGIGLGAFLLGVPLAVPLGILVFLGSFIPLVGAILTGIIAVLVALVANGPWIALGMLGVVVLVQQLVSNVLQPSIMR